Protein AF-A0A5T1M3S6-F1 (afdb_monomer)

Foldseek 3Di:
DVVVVVVVVVVVVVPDDVDPVSVVLVVQVVQVVVPQVNQADDPLRFGWDWDDDPSDIDIGGDDDPSDDDPDQADPVGHGDD

Solvent-accessible surface area (backbone atoms only — not comparable to full-atom values): 5078 Å² total; per-residue (Å²): 107,72,70,57,53,55,53,51,53,55,55,55,70,69,67,73,65,93,40,74,69,54,46,53,54,50,50,56,50,50,55,59,72,66,33,79,92,60,35,45,46,92,84,60,54,33,44,40,47,82,47,75,61,86,96,46,74,49,77,45,62,46,93,50,97,56,58,79,56,96,50,63,52,40,101,84,72,44,76,43,107

Nearest PDB structures (foldseek):
  4m4w-assembly1_O  TM=3.285E-01  e=2.545E+00  Bacillus subtilis subsp. subtilis str. 168
  9iuz-assembly1_C  TM=5.214E-01  e=7.372E+00  Arabidopsis thaliana

Structure (mmCIF, N/CA/C/O backbone):
data_AF-A0A5T1M3S6-F1
#
_entry.id   AF-A0A5T1M3S6-F1
#
loop_
_atom_site.group_PDB
_atom_site.id
_atom_site.type_symbol
_atom_site.label_atom_id
_atom_site.label_alt_id
_atom_site.label_comp_id
_atom_site.label_asym_id
_atom_site.label_entity_id
_atom_site.label_seq_id
_atom_site.pdbx_PDB_ins_code
_atom_site.Cartn_x
_atom_site.Cartn_y
_atom_site.Cartn_z
_atom_site.occupancy
_atom_site.B_iso_or_equiv
_atom_site.auth_seq_id
_atom_site.auth_comp_id
_atom_site.auth_asym_id
_atom_site.auth_atom_id
_atom_site.pdbx_PDB_model_num
ATOM 1 N N . MET A 1 1 ? 13.733 19.167 25.920 1.00 59.94 1 MET A N 1
ATOM 2 C CA . MET A 1 1 ? 13.686 17.688 25.817 1.00 59.94 1 MET A CA 1
ATOM 3 C C . MET A 1 1 ? 12.537 17.071 26.614 1.00 59.94 1 MET A C 1
ATOM 5 O O . MET A 1 1 ? 11.639 16.550 25.975 1.00 59.94 1 MET A O 1
ATOM 9 N N . LYS A 1 2 ? 12.464 17.201 27.954 1.00 65.62 2 LYS A N 1
ATOM 10 C CA . LYS A 1 2 ? 11.348 16.635 28.758 1.00 65.62 2 LYS A CA 1
ATOM 11 C C . LYS A 1 2 ? 9.946 17.021 28.252 1.00 65.62 2 LYS A C 1
ATOM 13 O O . LYS A 1 2 ? 9.116 16.148 28.064 1.00 65.62 2 LYS A O 1
ATOM 18 N N . LYS A 1 3 ? 9.722 18.303 27.926 1.00 71.50 3 LYS A N 1
ATOM 19 C CA . LYS A 1 3 ? 8.441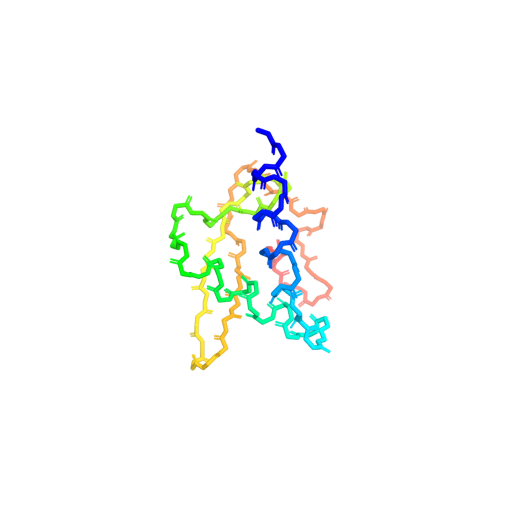 18.790 27.374 1.00 71.50 3 LYS A CA 1
ATOM 20 C C . LYS A 1 3 ? 8.078 18.172 26.011 1.00 71.50 3 LYS A C 1
ATOM 22 O O . LYS A 1 3 ? 6.910 17.931 25.757 1.00 71.50 3 LYS A O 1
ATOM 27 N N . ILE A 1 4 ? 9.070 17.887 25.162 1.00 79.25 4 ILE A N 1
ATOM 28 C CA . ILE A 1 4 ? 8.863 17.272 23.836 1.00 79.25 4 ILE A CA 1
ATOM 29 C C . ILE A 1 4 ? 8.461 15.805 24.003 1.00 79.25 4 ILE A C 1
ATOM 31 O O . ILE A 1 4 ? 7.527 15.346 23.358 1.00 79.25 4 ILE A O 1
ATOM 35 N N . ILE A 1 5 ? 9.113 15.096 24.929 1.00 81.50 5 ILE A N 1
ATOM 36 C CA . ILE A 1 5 ? 8.789 13.703 25.258 1.00 81.50 5 ILE A CA 1
ATOM 37 C C . ILE A 1 5 ? 7.349 13.600 25.783 1.00 81.50 5 ILE A C 1
ATOM 39 O O . ILE A 1 5 ? 6.605 12.732 25.343 1.00 81.50 5 ILE A O 1
ATOM 43 N N . SER A 1 6 ? 6.921 14.519 26.654 1.00 79.12 6 SER A N 1
ATOM 44 C CA . SER A 1 6 ? 5.545 14.544 27.172 1.00 79.12 6 SER A CA 1
ATOM 45 C C . SER A 1 6 ? 4.490 14.755 26.078 1.00 79.12 6 SER A C 1
ATOM 47 O O . SER A 1 6 ? 3.447 14.109 26.113 1.00 79.12 6 SER A O 1
ATOM 49 N N . VAL A 1 7 ? 4.766 15.612 25.089 1.00 82.75 7 VAL A N 1
ATOM 50 C CA . VAL A 1 7 ? 3.871 15.829 23.937 1.00 82.75 7 VAL A CA 1
ATOM 51 C C . VAL A 1 7 ? 3.827 14.597 23.034 1.00 82.75 7 VAL A C 1
ATOM 53 O O . VAL A 1 7 ? 2.753 14.222 22.573 1.00 82.75 7 VAL A O 1
ATOM 56 N N . LEU A 1 8 ? 4.962 13.925 22.827 1.00 82.75 8 LEU A N 1
ATOM 57 C CA . LEU A 1 8 ? 5.017 12.699 22.029 1.00 82.75 8 LEU A CA 1
ATOM 58 C C . LEU A 1 8 ? 4.214 11.563 22.677 1.00 82.75 8 LEU A C 1
ATOM 60 O O . LEU A 1 8 ? 3.457 10.879 21.998 1.00 82.75 8 LEU A O 1
ATOM 64 N N . ILE A 1 9 ? 4.345 11.390 23.997 1.00 79.81 9 ILE A N 1
ATOM 65 C CA . ILE A 1 9 ? 3.603 10.377 24.765 1.00 79.81 9 ILE A CA 1
ATOM 66 C C . ILE A 1 9 ? 2.095 10.651 24.707 1.00 79.81 9 ILE A C 1
ATOM 68 O O . ILE A 1 9 ? 1.314 9.718 24.536 1.00 79.81 9 ILE A O 1
ATOM 72 N N . LEU A 1 10 ? 1.686 11.921 24.797 1.00 75.62 10 LEU A N 1
ATOM 73 C CA . LEU A 1 10 ? 0.282 12.315 24.671 1.00 75.62 10 LEU A CA 1
ATOM 74 C C . LEU A 1 10 ? -0.258 12.104 23.248 1.00 75.62 10 LEU A C 1
ATOM 76 O O . LEU A 1 10 ? -1.401 11.702 23.075 1.00 75.62 10 LEU A O 1
ATOM 80 N N . ALA A 1 11 ? 0.554 12.342 22.219 1.00 75.62 11 ALA A N 1
ATOM 81 C CA . ALA A 1 11 ? 0.163 12.054 20.841 1.00 75.62 11 ALA A CA 1
ATOM 82 C C . ALA A 1 11 ? 0.018 10.541 20.600 1.00 75.62 11 ALA A C 1
ATOM 84 O O . ALA A 1 11 ? -0.935 10.107 19.958 1.00 75.62 11 ALA A O 1
ATOM 85 N N . LEU A 1 12 ? 0.921 9.733 21.1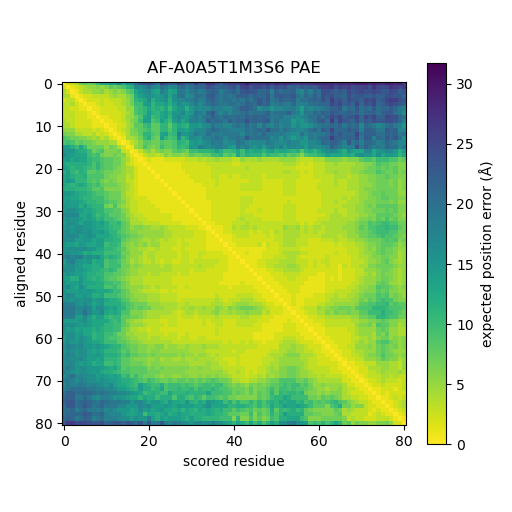64 1.00 73.81 12 LEU A N 1
ATOM 86 C CA . LEU A 1 12 ? 0.876 8.271 21.082 1.00 73.81 12 LEU A CA 1
ATOM 87 C C . LEU A 1 12 ? -0.333 7.682 21.823 1.00 73.81 12 LEU A C 1
ATOM 89 O O . LEU A 1 12 ? -0.912 6.711 21.346 1.00 73.81 12 LEU A O 1
ATOM 93 N N . SER A 1 13 ? -0.758 8.272 22.947 1.00 66.25 13 SER A N 1
ATOM 94 C CA . SER A 1 13 ? -1.944 7.799 23.679 1.00 66.25 13 SER A CA 1
ATOM 95 C C . SER A 1 13 ? -3.267 8.083 22.956 1.00 66.25 13 SER A C 1
ATOM 97 O O . SER A 1 13 ? -4.272 7.426 23.234 1.00 66.25 13 SER A O 1
ATOM 99 N N . LEU A 1 14 ? -3.271 9.012 21.994 1.00 64.31 14 LEU A N 1
ATOM 100 C CA . LEU A 1 14 ? -4.415 9.285 21.118 1.00 64.31 14 LEU A CA 1
ATOM 101 C C . LEU A 1 14 ? -4.500 8.316 19.925 1.00 64.31 14 LEU A C 1
ATOM 103 O O . LEU A 1 14 ? -5.545 8.237 19.280 1.00 64.31 14 LEU A O 1
ATOM 107 N N . LEU A 1 15 ? -3.451 7.531 19.652 1.00 69.00 15 LEU A N 1
ATOM 108 C CA . LEU A 1 15 ? -3.428 6.521 18.588 1.00 69.00 15 LEU A CA 1
ATOM 109 C C . LEU A 1 15 ? -4.070 5.205 19.059 1.00 69.00 15 LEU A C 1
ATOM 111 O O . LEU A 1 15 ? -3.437 4.153 19.083 1.00 69.00 15 LEU A O 1
ATOM 115 N N . ASN A 1 16 ? -5.347 5.252 19.436 1.00 69.19 16 ASN A N 1
ATOM 116 C CA . ASN A 1 16 ? -6.127 4.053 19.742 1.00 69.19 16 ASN A CA 1
ATOM 117 C C . ASN A 1 16 ? -6.885 3.577 18.496 1.00 69.19 16 ASN A C 1
ATOM 119 O O . ASN A 1 16 ? -8.030 3.960 18.263 1.00 69.19 16 ASN A O 1
ATOM 123 N N . ALA A 1 17 ? -6.253 2.720 17.694 1.00 71.62 17 ALA A N 1
ATOM 124 C CA . ALA A 1 17 ? -6.982 1.932 16.703 1.00 71.62 17 ALA A CA 1
ATOM 125 C C . ALA A 1 17 ? -7.782 0.831 17.415 1.00 71.62 17 ALA A C 1
ATOM 127 O O . ALA A 1 17 ? -7.222 0.085 18.219 1.00 71.62 17 ALA A O 1
ATOM 128 N N . LYS A 1 18 ? -9.079 0.688 17.118 1.00 83.19 18 LYS A N 1
ATOM 129 C CA . LYS A 1 18 ? -9.934 -0.299 17.805 1.00 83.19 18 LYS A CA 1
ATOM 130 C C . LYS A 1 18 ? -9.677 -1.720 17.310 1.00 83.19 18 LYS A C 1
ATOM 132 O O . LYS A 1 18 ? -10.023 -2.683 17.987 1.00 83.19 18 LYS A O 1
ATOM 137 N N . SER A 1 19 ? -9.102 -1.868 16.115 1.00 90.56 19 SER A N 1
ATOM 138 C CA . SER A 1 19 ? -8.718 -3.160 15.547 1.00 90.56 19 SER A CA 1
ATOM 139 C C . SER A 1 19 ? -7.655 -3.011 14.461 1.00 90.56 19 SER A C 1
ATOM 141 O O . SER A 1 19 ? -7.542 -1.971 13.814 1.00 90.56 19 SER A O 1
ATOM 143 N N . PHE A 1 20 ? -6.943 -4.103 14.181 1.00 89.50 20 PHE A N 1
ATOM 144 C CA . PHE A 1 20 ? -6.017 -4.176 13.049 1.00 89.50 20 PHE A CA 1
ATOM 145 C C . PHE A 1 20 ?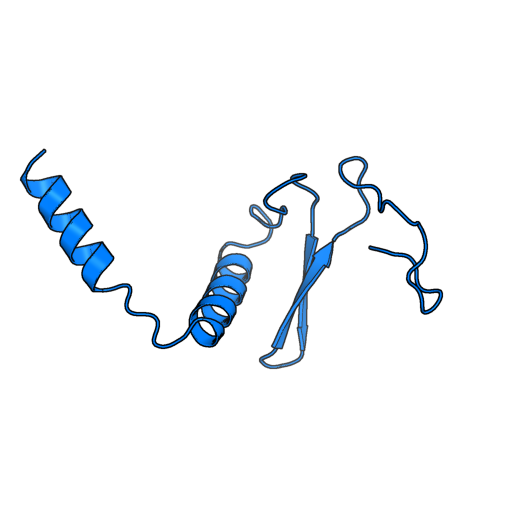 -6.703 -3.901 11.700 1.00 89.50 20 PHE A C 1
ATOM 147 O O . PHE A 1 20 ? -6.105 -3.336 10.786 1.00 89.50 20 PHE A O 1
ATOM 154 N N . GLU A 1 21 ? -7.973 -4.290 11.550 1.00 91.38 21 GLU A N 1
ATOM 155 C CA . GLU A 1 21 ? -8.733 -4.003 10.334 1.00 91.38 21 GLU A CA 1
ATOM 156 C C . GLU A 1 21 ? -8.973 -2.500 10.151 1.00 91.38 21 GLU A C 1
ATOM 158 O O . GLU A 1 21 ? -8.824 -1.986 9.041 1.00 91.38 21 GLU A O 1
ATOM 163 N N . GLU A 1 22 ? -9.306 -1.793 11.230 1.00 89.50 22 GLU A N 1
ATOM 164 C CA . GLU A 1 22 ? -9.464 -0.339 11.215 1.00 89.50 22 GLU A CA 1
ATOM 165 C C . GLU A 1 22 ? -8.137 0.355 10.895 1.00 89.50 22 GLU A C 1
ATOM 167 O O . GLU A 1 22 ? -8.105 1.199 10.002 1.00 89.50 22 GLU A O 1
ATOM 172 N N . SER A 1 23 ? -7.027 -0.082 11.504 1.00 91.31 23 SER A N 1
ATOM 173 C CA . SER A 1 23 ? -5.688 0.433 11.180 1.00 91.31 23 SER A CA 1
ATOM 174 C C . SER A 1 23 ? -5.362 0.301 9.693 1.00 91.31 23 SER A C 1
ATOM 176 O O . SER A 1 23 ? -4.870 1.248 9.084 1.00 91.31 23 SER A O 1
ATOM 178 N N . LYS A 1 24 ? -5.670 -0.849 9.075 1.00 91.06 24 LYS A N 1
ATOM 179 C CA . LYS A 1 24 ? -5.461 -1.043 7.631 1.00 91.06 24 LYS A CA 1
ATOM 180 C C . LYS A 1 24 ? -6.303 -0.080 6.795 1.00 91.06 24 LYS A C 1
ATOM 182 O O . LYS A 1 24 ? -5.807 0.445 5.803 1.00 91.06 24 LYS A O 1
ATOM 187 N N . LYS A 1 25 ? -7.564 0.151 7.173 1.00 90.75 25 LYS A N 1
ATOM 188 C CA . LYS A 1 25 ? -8.456 1.080 6.457 1.00 90.75 25 LYS A CA 1
ATOM 189 C C . LYS A 1 25 ? -7.950 2.517 6.542 1.00 90.75 25 LYS A C 1
ATOM 191 O O . LYS A 1 25 ? -7.936 3.201 5.523 1.00 90.75 25 LYS A O 1
ATOM 196 N N . GLU A 1 26 ? -7.520 2.953 7.722 1.00 91.12 26 GLU A N 1
ATOM 197 C CA . GLU A 1 26 ? -6.955 4.292 7.910 1.00 91.12 26 GLU A CA 1
ATOM 198 C C . GLU A 1 26 ? -5.632 4.461 7.160 1.00 91.12 26 GLU A C 1
ATOM 200 O O . GLU A 1 26 ? -5.449 5.460 6.471 1.00 91.12 26 GLU A O 1
ATOM 205 N N . LEU A 1 27 ? -4.758 3.449 7.172 1.00 90.69 27 LEU A N 1
ATOM 206 C CA . LEU A 1 27 ? -3.513 3.483 6.401 1.00 90.69 27 LEU A CA 1
ATOM 207 C C . LEU A 1 27 ? -3.771 3.651 4.896 1.00 90.69 27 LEU A C 1
ATOM 209 O O . LEU A 1 27 ? -3.112 4.448 4.233 1.00 90.69 27 LEU A O 1
ATOM 213 N N . VAL A 1 28 ? -4.761 2.937 4.354 1.00 92.75 28 VAL A N 1
ATOM 214 C CA . VAL A 1 28 ? -5.144 3.055 2.939 1.00 92.75 28 VAL A CA 1
ATOM 215 C C . VAL A 1 28 ? -5.648 4.467 2.604 1.00 92.75 28 VAL A C 1
ATOM 217 O O . VAL A 1 28 ? -5.301 5.003 1.551 1.00 92.75 28 VAL A O 1
ATOM 220 N N . LYS A 1 29 ? -6.440 5.095 3.483 1.00 92.06 29 LYS A N 1
ATOM 221 C CA . LYS A 1 29 ? -6.871 6.492 3.290 1.00 92.06 29 LYS A CA 1
ATOM 222 C C . LYS A 1 29 ? -5.686 7.451 3.351 1.00 92.06 29 LYS A C 1
ATOM 224 O O . LYS A 1 29 ? -5.529 8.266 2.453 1.00 92.06 29 LYS A O 1
ATOM 229 N N . PHE A 1 30 ? -4.816 7.287 4.343 1.00 91.69 30 PHE A N 1
ATOM 230 C CA . PHE A 1 30 ? -3.637 8.126 4.530 1.00 91.69 30 PHE A CA 1
ATOM 231 C C . PHE A 1 30 ? -2.738 8.161 3.285 1.00 91.69 30 PHE A C 1
ATOM 233 O O . PHE A 1 30 ? -2.420 9.239 2.789 1.00 91.69 30 PHE A O 1
ATOM 240 N N . TYR A 1 31 ? -2.397 7.002 2.709 1.00 90.62 31 TYR A N 1
ATOM 241 C CA . TYR A 1 31 ? -1.615 6.942 1.463 1.00 90.62 31 TYR A CA 1
ATOM 242 C C . TYR A 1 31 ? -2.329 7.577 0.265 1.00 90.62 31 TYR A C 1
ATOM 244 O O . TYR A 1 31 ? -1.689 8.170 -0.605 1.00 90.62 31 TYR A O 1
ATOM 252 N N . ASN A 1 32 ? -3.657 7.464 0.200 1.00 92.06 32 ASN A N 1
ATOM 253 C CA . ASN A 1 32 ? -4.430 8.160 -0.820 1.00 92.06 32 ASN A CA 1
ATOM 254 C C . ASN A 1 32 ? -4.357 9.688 -0.642 1.00 92.06 32 ASN A C 1
ATOM 256 O O . ASN A 1 32 ? -4.217 10.402 -1.634 1.00 92.06 32 ASN A O 1
ATOM 260 N N . ASP A 1 33 ? -4.450 10.175 0.594 1.00 92.69 33 ASP A N 1
ATOM 261 C CA . ASP A 1 33 ? -4.535 11.604 0.911 1.00 92.69 33 ASP A CA 1
ATOM 262 C C . ASP A 1 33 ? -3.183 12.318 0.772 1.00 92.69 33 ASP A C 1
ATOM 264 O O . ASP A 1 33 ? -3.145 13.480 0.375 1.00 92.69 33 ASP A O 1
ATOM 268 N N . LEU A 1 34 ? -2.069 11.611 1.005 1.00 91.56 34 LEU A N 1
ATOM 269 C CA . LEU A 1 34 ? -0.715 12.107 0.717 1.00 91.56 34 LEU A CA 1
ATOM 270 C C . LEU A 1 34 ? -0.484 12.419 -0.774 1.00 91.56 34 LEU A C 1
ATOM 272 O O . LEU A 1 34 ? 0.384 13.225 -1.111 1.00 91.56 34 LEU A O 1
ATOM 276 N N . GLY A 1 35 ? -1.257 11.799 -1.669 1.00 91.31 35 GLY A N 1
ATOM 277 C CA . GLY A 1 35 ? -1.173 12.024 -3.109 1.00 91.31 35 GLY A CA 1
ATOM 278 C C . GLY A 1 35 ? 0.011 11.332 -3.794 1.00 91.31 35 GLY A C 1
ATOM 279 O O . GLY A 1 35 ? 0.826 10.646 -3.176 1.00 91.31 35 GLY A O 1
ATOM 280 N N . SER A 1 36 ? 0.091 11.509 -5.116 1.00 91.50 36 SER A N 1
ATOM 281 C CA . SER A 1 36 ? 0.963 10.725 -6.005 1.00 91.50 36 SER A CA 1
ATOM 282 C C . SER A 1 36 ? 2.458 10.849 -5.725 1.00 91.50 36 SER A C 1
ATOM 284 O O . SER A 1 36 ? 3.212 9.947 -6.074 1.00 91.50 36 SER A O 1
ATOM 286 N N . SER A 1 37 ? 2.896 11.917 -5.057 1.00 92.31 37 SER A N 1
ATOM 287 C CA . SER A 1 37 ? 4.294 12.086 -4.640 1.00 92.31 37 SER A CA 1
ATOM 288 C C . SER A 1 37 ? 4.765 11.015 -3.650 1.00 92.31 37 SER A C 1
ATOM 290 O O . SER A 1 37 ? 5.968 10.826 -3.494 1.00 92.31 37 SER A O 1
ATOM 292 N N . TYR A 1 38 ? 3.835 10.307 -3.000 1.00 89.94 38 TYR A N 1
ATOM 293 C CA . TYR A 1 38 ? 4.112 9.272 -2.000 1.00 89.94 38 TYR A CA 1
ATOM 294 C C . TYR A 1 38 ? 3.618 7.882 -2.424 1.00 89.94 38 TYR A C 1
ATOM 296 O O . TYR A 1 38 ? 3.531 6.976 -1.594 1.00 89.94 38 TYR A O 1
ATOM 304 N N . TRP A 1 39 ? 3.278 7.686 -3.701 1.00 93.44 39 TRP A N 1
ATOM 305 C CA . TRP A 1 39 ? 2.783 6.403 -4.210 1.00 93.44 39 TRP A CA 1
ATOM 306 C C . TRP A 1 39 ? 3.913 5.471 -4.638 1.00 93.44 39 TRP A C 1
ATOM 308 O O . TRP A 1 39 ? 4.005 5.055 -5.793 1.00 93.44 39 TRP A O 1
ATOM 318 N N . TYR A 1 40 ? 4.762 5.141 -3.672 1.00 93.75 40 TYR A N 1
ATOM 319 C CA . TYR A 1 40 ? 5.845 4.180 -3.816 1.00 93.75 40 TYR A CA 1
ATOM 320 C C . TYR A 1 40 ? 5.729 3.145 -2.710 1.00 93.75 40 TYR A C 1
ATOM 322 O O . TYR A 1 40 ? 5.437 3.488 -1.558 1.00 93.75 40 TYR A O 1
ATOM 330 N N . ASP A 1 41 ? 5.904 1.8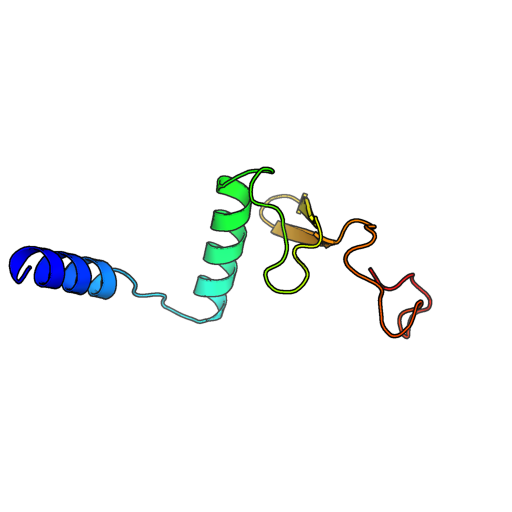74 -3.057 1.00 92.25 41 ASP A N 1
ATOM 331 C CA . ASP A 1 41 ? 5.881 0.826 -2.047 1.00 92.25 41 ASP A CA 1
ATOM 332 C C . ASP A 1 41 ? 7.039 0.988 -1.044 1.00 92.25 41 ASP A C 1
ATOM 334 O O . ASP A 1 41 ? 8.019 1.698 -1.271 1.00 92.25 41 ASP A O 1
ATOM 338 N N . PHE A 1 42 ? 6.911 0.328 0.104 1.00 91.62 42 PHE A N 1
ATOM 339 C CA . PHE A 1 42 ? 7.881 0.465 1.187 1.00 91.62 42 PHE A CA 1
ATOM 340 C C . PHE A 1 42 ? 9.227 -0.228 0.908 1.00 91.62 42 PHE A C 1
ATOM 342 O O . PHE A 1 42 ? 10.244 0.181 1.463 1.00 91.62 42 PHE A O 1
ATOM 349 N N . TYR A 1 43 ? 9.247 -1.288 0.096 1.00 91.12 43 TYR A N 1
ATOM 350 C CA . TYR A 1 43 ? 10.403 -2.185 -0.012 1.00 91.12 43 TYR A CA 1
ATOM 351 C C . TYR A 1 43 ? 11.266 -1.891 -1.235 1.00 91.12 43 TYR A C 1
ATOM 353 O O . TYR A 1 43 ? 12.469 -1.675 -1.114 1.00 91.12 43 TYR A O 1
ATOM 361 N N . CYS A 1 44 ? 10.649 -1.916 -2.409 1.00 92.50 44 CYS A N 1
ATOM 362 C CA . CYS A 1 44 ? 11.290 -1.727 -3.702 1.00 92.50 44 CYS A CA 1
ATOM 363 C C . CYS A 1 44 ? 11.230 -0.269 -4.158 1.00 92.50 44 CYS A C 1
ATOM 365 O O . CYS A 1 44 ? 11.871 0.078 -5.145 1.00 92.50 44 CYS A O 1
ATOM 367 N N . GLN A 1 45 ? 10.445 0.569 -3.469 1.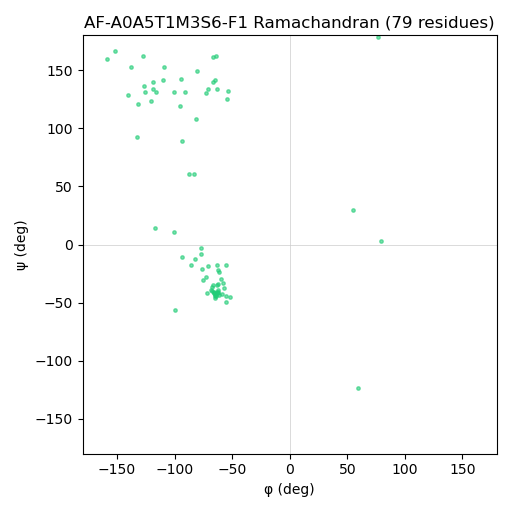00 94.31 45 GLN A N 1
ATOM 368 C CA . GLN A 1 45 ? 10.075 1.899 -3.946 1.00 94.31 45 GLN A CA 1
ATOM 369 C C . GLN A 1 45 ? 9.438 1.830 -5.338 1.00 94.31 45 GLN A C 1
ATOM 371 O O . GLN A 1 45 ? 9.550 2.763 -6.131 1.00 94.31 45 GLN A O 1
ATOM 376 N N . ALA A 1 46 ? 8.768 0.716 -5.657 1.00 94.44 46 ALA A N 1
ATOM 377 C CA . ALA A 1 46 ? 8.090 0.581 -6.931 1.00 94.44 46 ALA A CA 1
ATOM 378 C C . ALA A 1 46 ? 6.862 1.503 -6.940 1.00 94.44 46 ALA A C 1
ATOM 380 O O . ALA A 1 46 ? 6.111 1.538 -5.954 1.00 94.44 46 ALA A O 1
ATOM 381 N N . PRO A 1 47 ? 6.642 2.266 -8.022 1.00 94.56 47 PRO A N 1
ATOM 382 C CA . PRO A 1 47 ? 5.482 3.127 -8.125 1.00 94.56 47 PRO A CA 1
ATOM 383 C C . PRO A 1 47 ? 4.208 2.284 -8.156 1.00 94.56 47 PRO A C 1
ATOM 385 O O . PRO A 1 47 ? 4.147 1.238 -8.806 1.00 94.56 47 PRO A O 1
ATOM 388 N N . PHE A 1 48 ? 3.159 2.764 -7.501 1.0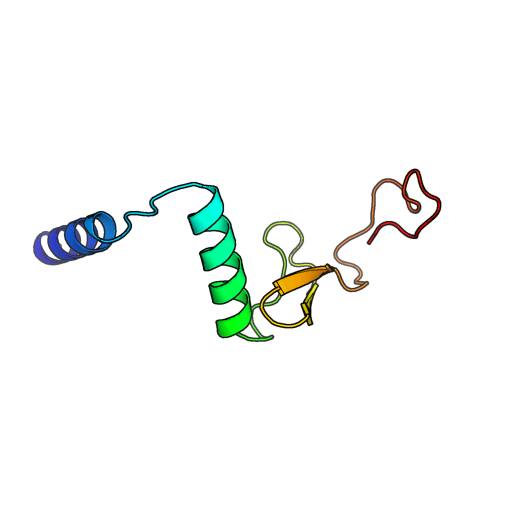0 93.88 48 PHE A N 1
ATOM 389 C CA . PHE A 1 48 ? 1.823 2.186 -7.598 1.00 93.88 48 PHE A CA 1
ATOM 390 C C . PHE A 1 48 ? 0.796 3.257 -7.962 1.00 93.88 48 PHE A C 1
ATOM 392 O O . PHE A 1 48 ? 1.029 4.456 -7.821 1.00 93.88 48 PHE A O 1
ATOM 399 N N . LYS A 1 49 ? -0.377 2.832 -8.429 1.00 92.69 49 LYS A N 1
ATOM 400 C CA . LYS A 1 49 ? -1.544 3.707 -8.603 1.00 92.69 49 LYS A CA 1
ATOM 401 C C . LYS A 1 49 ? -2.617 3.382 -7.580 1.00 92.69 49 LYS A C 1
ATOM 403 O O . LYS A 1 49 ? -2.755 2.243 -7.128 1.00 92.69 49 LYS A O 1
ATOM 408 N N . VAL A 1 50 ? -3.421 4.389 -7.264 1.00 93.12 50 VAL A N 1
ATOM 409 C CA . VAL A 1 50 ? -4.600 4.253 -6.411 1.00 93.12 50 VAL A CA 1
ATOM 410 C C . VAL A 1 50 ? -5.842 4.065 -7.275 1.00 93.12 50 VAL A C 1
ATOM 412 O O . VAL A 1 50 ? -6.220 4.947 -8.041 1.00 93.12 50 VAL A O 1
ATOM 415 N N . ASN A 1 51 ? -6.513 2.928 -7.113 1.00 93.06 51 ASN A N 1
ATOM 416 C CA . ASN A 1 51 ? -7.791 2.619 -7.748 1.00 93.06 51 ASN A CA 1
ATOM 417 C C . ASN A 1 51 ? -8.933 2.840 -6.743 1.00 93.06 51 ASN A C 1
ATOM 419 O O . ASN A 1 51 ? -8.889 2.325 -5.622 1.00 93.06 51 ASN A O 1
ATOM 423 N N . LYS A 1 52 ? -9.980 3.567 -7.150 1.00 93.62 52 LYS A N 1
ATOM 424 C CA . LYS A 1 52 ? -11.157 3.858 -6.313 1.00 93.62 52 LYS A CA 1
ATOM 425 C C . LYS A 1 52 ? -12.415 3.236 -6.910 1.00 93.62 52 LYS A C 1
ATOM 427 O O . LYS A 1 52 ? -12.711 3.434 -8.085 1.00 93.62 52 LYS A O 1
ATOM 432 N N . LYS A 1 53 ? -13.189 2.526 -6.087 1.00 93.31 53 LYS A N 1
ATOM 433 C CA . LYS A 1 53 ? -14.512 1.989 -6.437 1.00 93.31 53 LYS A CA 1
ATOM 434 C C . LYS A 1 53 ? -15.505 2.311 -5.324 1.00 93.31 53 LYS A C 1
ATOM 436 O O . LYS A 1 53 ? -15.634 1.575 -4.344 1.00 93.31 53 LYS A O 1
ATOM 441 N N . GLY A 1 54 ? -16.201 3.438 -5.461 1.00 90.56 54 GLY A N 1
ATOM 442 C CA . GLY A 1 54 ? -17.023 3.989 -4.382 1.00 90.56 54 GLY A CA 1
ATOM 443 C C . GLY A 1 54 ? -16.162 4.272 -3.147 1.00 90.56 54 GLY A C 1
ATOM 444 O O . GLY A 1 54 ? -15.154 4.962 -3.245 1.00 90.56 54 GLY A O 1
ATOM 445 N N . LYS A 1 55 ? -16.526 3.689 -1.999 1.00 87.25 55 LYS A N 1
ATOM 446 C CA . LYS A 1 55 ? -15.762 3.807 -0.741 1.00 87.25 55 LYS A CA 1
ATOM 447 C C . LYS A 1 55 ? -14.507 2.927 -0.667 1.00 87.25 55 LYS A C 1
ATOM 449 O O . LYS A 1 55 ? -13.766 3.013 0.308 1.00 87.25 55 LYS A O 1
ATOM 454 N N . TYR A 1 56 ? -14.312 2.029 -1.630 1.00 89.50 56 TYR A N 1
ATOM 455 C CA . TYR A 1 56 ? -13.195 1.091 -1.622 1.00 89.50 56 TYR A CA 1
ATOM 456 C C . TYR A 1 56 ? -12.001 1.689 -2.354 1.00 89.50 56 TYR A C 1
ATOM 458 O O . TYR A 1 56 ? -12.132 2.172 -3.478 1.00 89.50 56 TYR A O 1
ATOM 466 N N . ILE A 1 57 ? -10.842 1.620 -1.709 1.00 94.12 57 ILE A N 1
ATOM 467 C CA . ILE A 1 57 ? -9.557 2.065 -2.238 1.00 94.12 57 ILE A CA 1
ATOM 468 C C . ILE A 1 57 ? -8.642 0.840 -2.286 1.00 94.12 57 ILE A C 1
ATOM 470 O O . ILE A 1 57 ? -8.582 0.071 -1.326 1.00 94.12 57 ILE A O 1
ATOM 474 N N . SER A 1 58 ? -7.950 0.651 -3.405 1.00 92.38 58 SER A N 1
ATOM 475 C CA . SER A 1 58 ? -6.950 -0.405 -3.592 1.00 92.38 58 SER A CA 1
ATOM 476 C C . SER A 1 58 ? -5.731 0.145 -4.320 1.00 92.38 58 SER A C 1
ATOM 478 O O . SER A 1 58 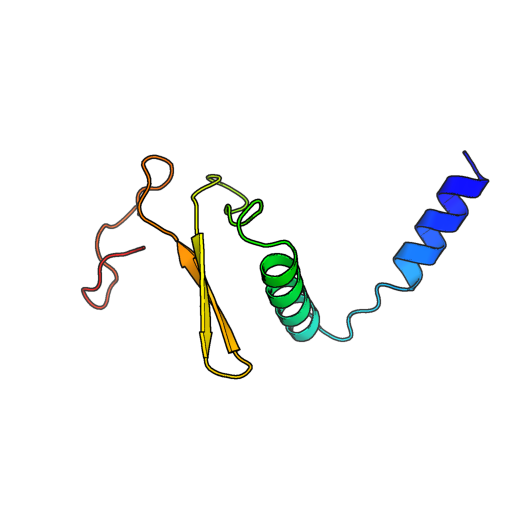? -5.867 1.075 -5.114 1.00 92.38 58 SER A O 1
ATOM 480 N N . PHE A 1 59 ? -4.569 -0.458 -4.094 1.00 92.94 59 PHE A N 1
ATOM 481 C CA . PHE A 1 59 ? -3.316 -0.079 -4.740 1.00 92.94 59 PHE A CA 1
ATOM 482 C C . PHE A 1 59 ? -2.884 -1.153 -5.732 1.00 92.94 59 PHE A C 1
ATOM 484 O O . PHE A 1 59 ? -3.065 -2.342 -5.474 1.00 92.94 59 PHE A O 1
ATOM 491 N N . GLU A 1 60 ? -2.342 -0.728 -6.865 1.00 91.00 60 GLU A N 1
ATOM 492 C CA . GLU A 1 60 ? -1.851 -1.611 -7.924 1.00 91.00 60 GLU A CA 1
ATOM 493 C C . GLU A 1 60 ? -0.458 -1.146 -8.329 1.00 91.00 60 GLU A C 1
ATOM 495 O O . GLU A 1 60 ? -0.290 0.010 -8.729 1.00 91.00 60 GLU A O 1
ATOM 500 N N . VAL A 1 61 ? 0.532 -2.028 -8.189 1.00 90.81 61 VAL A N 1
ATOM 501 C CA . VAL A 1 61 ? 1.915 -1.746 -8.585 1.00 90.81 61 VAL A CA 1
ATOM 502 C C . VAL A 1 61 ? 1.955 -1.511 -10.093 1.00 90.81 61 VAL A C 1
ATOM 504 O O . VAL A 1 61 ? 1.338 -2.232 -10.878 1.00 90.81 61 VAL A O 1
ATOM 507 N N . ILE A 1 62 ? 2.653 -0.457 -10.502 1.00 89.88 62 ILE A N 1
ATOM 508 C CA . ILE A 1 62 ? 2.855 -0.109 -11.905 1.00 89.88 62 ILE A CA 1
ATOM 509 C C . ILE A 1 62 ? 4.181 -0.722 -12.348 1.00 89.88 62 ILE A C 1
ATOM 511 O O . ILE A 1 62 ? 5.162 -0.737 -11.603 1.00 89.88 62 ILE A O 1
ATOM 515 N N . LYS A 1 63 ? 4.222 -1.205 -13.593 1.00 86.31 63 LYS A N 1
ATOM 516 C CA . LYS A 1 63 ? 5.446 -1.737 -14.192 1.00 86.31 63 LYS A CA 1
ATOM 517 C C . LYS A 1 63 ? 6.574 -0.703 -14.102 1.00 86.31 63 LYS A C 1
ATOM 519 O O . LYS A 1 63 ? 6.424 0.425 -14.568 1.00 86.31 63 LYS A O 1
ATOM 524 N N . SER A 1 64 ? 7.694 -1.114 -13.523 1.00 90.31 64 SER A N 1
ATOM 525 C CA . SER A 1 64 ? 8.922 -0.331 -13.400 1.00 90.31 64 SER A CA 1
ATOM 526 C C . SER A 1 64 ? 10.118 -1.277 -13.341 1.00 90.31 64 SER A C 1
ATOM 528 O O . SER A 1 64 ? 9.945 -2.470 -13.098 1.00 90.31 64 SER A O 1
ATOM 530 N N . ASP A 1 65 ? 11.327 -0.747 -13.503 1.00 92.06 65 ASP A N 1
ATOM 531 C CA . ASP A 1 65 ? 12.555 -1.545 -13.390 1.00 92.06 65 ASP A CA 1
ATOM 532 C C . ASP A 1 65 ? 12.937 -1.848 -11.926 1.00 92.06 65 ASP A C 1
ATOM 534 O O . ASP A 1 65 ? 13.903 -2.560 -11.663 1.00 92.06 65 ASP A O 1
ATOM 538 N N . LEU A 1 66 ? 12.173 -1.322 -10.959 1.00 92.50 66 LEU A N 1
ATOM 539 C CA . LEU A 1 66 ? 12.410 -1.483 -9.520 1.00 92.50 66 LEU A CA 1
ATOM 540 C C . LEU A 1 66 ? 11.804 -2.770 -8.951 1.00 92.50 66 LEU A C 1
ATOM 542 O O . LEU A 1 66 ? 12.173 -3.201 -7.858 1.00 92.50 66 LEU A O 1
ATOM 546 N N . TYR A 1 67 ? 10.868 -3.385 -9.676 1.00 89.69 67 TYR A N 1
ATOM 547 C CA . TYR A 1 67 ? 10.192 -4.599 -9.245 1.00 89.69 67 TYR A CA 1
ATOM 548 C C . TYR A 1 67 ? 9.980 -5.556 -10.413 1.00 89.69 67 TYR A C 1
ATOM 550 O O . TYR A 1 67 ? 9.398 -5.203 -11.437 1.00 89.69 67 TYR A O 1
ATOM 558 N N . ALA A 1 68 ? 10.397 -6.803 -10.213 1.00 88.50 68 ALA A N 1
ATOM 559 C CA . ALA A 1 68 ? 10.056 -7.915 -11.080 1.00 88.50 68 ALA A CA 1
ATOM 560 C C . ALA A 1 68 ? 9.432 -9.032 -10.234 1.00 88.50 68 ALA A C 1
ATOM 562 O O . ALA A 1 68 ? 9.995 -9.413 -9.198 1.00 88.50 68 ALA A O 1
ATOM 563 N N . PRO A 1 69 ? 8.283 -9.588 -10.648 1.00 87.25 69 PRO A N 1
ATOM 564 C CA . PRO A 1 69 ? 7.675 -10.690 -9.928 1.00 87.25 69 PRO A CA 1
ATOM 565 C C . PRO A 1 69 ? 8.565 -11.936 -10.036 1.00 87.25 69 PRO A C 1
ATOM 567 O O . PRO A 1 69 ? 9.074 -12.263 -11.105 1.00 87.25 69 PRO A O 1
ATOM 570 N N . ARG A 1 70 ? 8.702 -12.700 -8.943 1.00 89.19 70 ARG A N 1
ATOM 571 C CA . ARG A 1 70 ? 9.454 -13.974 -8.957 1.00 89.19 70 ARG A CA 1
ATOM 572 C C . ARG A 1 70 ? 8.907 -14.964 -9.994 1.00 89.19 70 ARG A C 1
ATOM 574 O O . ARG A 1 70 ? 9.672 -15.704 -10.595 1.00 89.19 70 ARG A O 1
ATOM 581 N N . ASN A 1 71 ? 7.585 -14.992 -10.155 1.00 91.06 71 ASN A N 1
ATOM 582 C CA . ASN A 1 71 ? 6.900 -15.737 -11.205 1.00 91.06 71 ASN A CA 1
ATOM 583 C C . ASN A 1 71 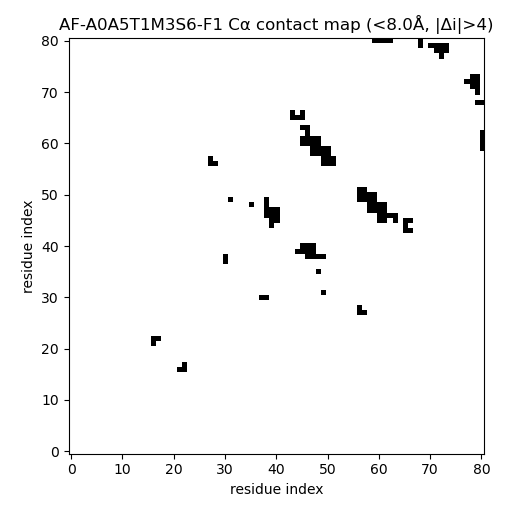? 6.100 -14.736 -12.028 1.00 91.06 71 ASN A C 1
ATOM 585 O O . ASN A 1 71 ? 5.245 -14.055 -11.458 1.00 91.06 71 ASN A O 1
ATOM 589 N N . GLU A 1 72 ? 6.344 -14.682 -13.334 1.00 85.69 72 GLU A N 1
ATOM 590 C CA . GLU A 1 72 ? 5.705 -13.727 -14.249 1.00 85.69 72 GLU A CA 1
ATOM 591 C C . GLU A 1 72 ? 4.174 -13.856 -14.275 1.00 85.69 72 GLU A C 1
ATOM 593 O O . GLU A 1 72 ? 3.464 -12.866 -14.436 1.00 85.69 72 GLU A O 1
ATOM 598 N N . TYR A 1 73 ? 3.651 -15.060 -14.029 1.00 86.69 73 TYR A N 1
ATOM 599 C CA . TYR A 1 73 ? 2.220 -15.344 -14.025 1.00 86.69 73 TYR A CA 1
ATOM 600 C C . TYR A 1 73 ? 1.743 -15.838 -12.658 1.00 86.69 73 TYR A C 1
ATOM 602 O O . TYR A 1 73 ? 2.382 -16.643 -11.976 1.00 86.69 73 TYR A O 1
ATOM 610 N N . THR A 1 74 ? 0.563 -15.372 -12.261 1.00 86.94 74 THR A N 1
ATOM 611 C CA . THR A 1 74 ? -0.192 -15.901 -11.124 1.00 86.94 74 THR A CA 1
ATOM 612 C C . THR A 1 74 ? -0.662 -17.330 -11.411 1.00 86.94 74 THR A C 1
ATOM 614 O O . THR A 1 74 ? -0.829 -17.728 -12.563 1.00 86.94 74 THR A O 1
ATOM 617 N N . LYS A 1 75 ? -1.023 -18.088 -10.364 1.00 88.81 75 LYS A N 1
ATOM 618 C CA . LYS A 1 75 ? -1.633 -19.431 -10.505 1.00 88.81 75 LYS A CA 1
ATOM 619 C C . LYS A 1 75 ? -2.904 -19.454 -11.374 1.00 88.81 75 LYS A C 1
ATOM 621 O O . LYS A 1 75 ? -3.335 -20.5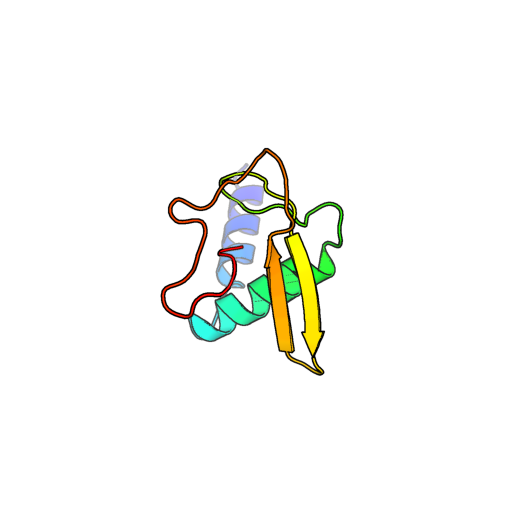19 -11.791 1.00 88.81 75 LYS A O 1
ATOM 626 N N . LYS A 1 76 ? -3.522 -18.291 -11.607 1.00 89.31 76 LYS A N 1
ATOM 627 C CA . LYS A 1 76 ? -4.731 -18.106 -12.424 1.00 89.31 76 LYS A CA 1
ATOM 628 C C . LYS A 1 76 ? -4.429 -17.574 -13.836 1.00 89.31 76 LYS A C 1
ATOM 630 O O . LYS A 1 76 ? -5.350 -17.133 -14.511 1.00 89.31 76 LYS A O 1
ATOM 635 N N . GLY A 1 77 ? -3.162 -17.549 -14.257 1.00 84.81 77 GLY A N 1
ATOM 636 C CA . GLY A 1 77 ? -2.742 -17.156 -15.609 1.00 84.81 77 GLY A CA 1
ATOM 637 C C . GLY A 1 77 ? -2.695 -15.649 -15.881 1.00 84.81 77 GLY A C 1
ATOM 638 O O . GLY A 1 77 ? -2.394 -15.242 -16.996 1.00 84.81 77 GLY A O 1
ATOM 639 N N . LYS A 1 78 ? -2.973 -14.796 -14.888 1.00 82.94 78 LYS A N 1
ATOM 640 C CA . LYS A 1 78 ? -2.788 -13.339 -15.022 1.00 82.94 78 LYS A CA 1
ATOM 641 C C . LYS A 1 78 ? -1.327 -12.966 -14.816 1.00 82.94 78 LYS A C 1
ATOM 643 O O . LYS A 1 78 ? -0.685 -13.615 -13.992 1.00 82.94 78 LYS A O 1
ATOM 648 N N . ILE A 1 79 ? -0.853 -11.909 -15.477 1.00 77.50 79 ILE A N 1
ATOM 649 C CA . ILE A 1 79 ? 0.449 -11.297 -15.173 1.00 77.50 79 ILE A CA 1
ATOM 650 C C . ILE A 1 79 ? 0.480 -10.956 -13.680 1.00 77.50 79 ILE A C 1
ATOM 652 O O . ILE A 1 79 ? -0.489 -10.423 -13.135 1.00 77.50 79 ILE A O 1
ATOM 656 N N . ASN A 1 80 ? 1.563 -11.342 -13.021 1.00 74.94 80 ASN A N 1
ATOM 657 C CA . ASN A 1 80 ? 1.809 -11.046 -11.623 1.00 74.94 80 ASN A CA 1
ATOM 658 C C . ASN A 1 80 ? 2.370 -9.622 -11.544 1.00 74.94 80 ASN A C 1
ATOM 660 O O . ASN A 1 80 ? 3.477 -9.373 -12.016 1.00 74.94 80 ASN A O 1
ATOM 664 N N . GLN A 1 81 ? 1.559 -8.692 -11.050 1.00 67.56 81 GLN A N 1
ATOM 665 C CA . GLN A 1 81 ? 1.896 -7.276 -10.902 1.00 67.56 81 GLN A CA 1
ATOM 666 C C . GLN A 1 81 ? 1.971 -6.938 -9.423 1.00 67.56 81 GLN A C 1
ATOM 668 O O . GLN A 1 81 ? 1.048 -7.365 -8.688 1.00 67.56 81 GLN A O 1
#

Organism: Campylobacter jejuni (NCBI:txid197)

pLDDT: mean 86.46, std 8.46, range [59.94, 94.56]

Secondary structure (DSSP, 8-state):
-HHHHHHHHHHHHT---S-HHHHHHHHHHHHHHT-GGG-B-SSS--BEEEEEETTEEEEEEPPBTTB--SSSB-TTSSB--

Mean predicted aligned error: 8.11 Å

Sequence (81 aa):
MKKIISVLILALSLLNAKSFEESKKELVKFYNDLGSSYWYDFYCQAPFKVNKKGKYISFEVIKSDLYAPRNEYTKKGKINQ

Radius of gyration: 17.6 Å; Cα contacts (8 Å, |Δi|>4): 65; chains: 1; bounding box: 31×38×44 Å